Protein AF-A0A9D6LXG0-F1 (afdb_monomer_lite)

Sequence (135 aa):
MISFRSVALFAMLFVAAIATVIINARPVPPVPKPNAVATWTPLNSYLIDVAGWYEITPNESAVFSPFDLSIEGLKSLPATVGSWRGEPYDMGPAIDQWFENPDLALSNFYRDDRGHQAWLSVFGSRGRKSYVLFE

Structure (mmCIF, N/CA/C/O backbone):
data_AF-A0A9D6LXG0-F1
#
_entry.id   AF-A0A9D6LXG0-F1
#
loop_
_atom_site.group_PDB
_atom_site.id
_atom_site.type_symbol
_atom_site.label_atom_id
_atom_site.label_alt_id
_atom_site.label_comp_id
_atom_site.label_asym_id
_atom_site.label_entity_id
_atom_site.label_seq_id
_atom_site.pdbx_PDB_ins_code
_atom_site.Cartn_x
_atom_site.Cartn_y
_atom_site.Cartn_z
_atom_site.occupancy
_atom_site.B_iso_or_equiv
_atom_site.auth_seq_id
_atom_site.auth_comp_id
_atom_site.auth_asym_id
_atom_site.auth_atom_id
_atom_site.pdbx_PDB_model_num
ATOM 1 N N . MET A 1 1 ? 35.179 29.833 -44.761 1.00 60.00 1 MET A N 1
ATOM 2 C CA . MET A 1 1 ? 33.930 30.571 -44.466 1.00 60.00 1 MET A CA 1
ATOM 3 C C . MET A 1 1 ? 32.981 29.614 -43.767 1.00 60.00 1 MET A C 1
ATOM 5 O O . MET A 1 1 ? 32.667 28.580 -44.342 1.00 60.00 1 MET A O 1
ATOM 9 N N . ILE A 1 2 ? 32.602 29.888 -42.518 1.00 60.31 2 ILE A N 1
ATOM 10 C CA . ILE A 1 2 ? 31.649 29.044 -41.784 1.00 60.31 2 ILE A CA 1
ATOM 11 C C . ILE A 1 2 ? 30.270 29.280 -42.404 1.00 60.31 2 ILE A C 1
ATOM 13 O O . ILE A 1 2 ? 29.819 30.419 -42.496 1.00 60.31 2 ILE A O 1
ATOM 17 N N . SER A 1 3 ? 29.630 28.216 -42.888 1.00 73.56 3 SER A N 1
ATOM 18 C CA . SER A 1 3 ? 28.302 28.329 -43.491 1.00 73.56 3 SER A CA 1
ATOM 19 C C . SER A 1 3 ? 27.251 28.589 -42.409 1.00 73.56 3 SER A C 1
ATOM 21 O O . SER A 1 3 ? 27.358 28.072 -41.297 1.00 73.56 3 SER A O 1
ATOM 23 N N . PHE A 1 4 ? 26.200 29.341 -42.738 1.00 80.50 4 PHE A N 1
ATOM 24 C CA . PHE A 1 4 ? 25.081 29.608 -41.825 1.00 80.50 4 PHE A CA 1
ATOM 25 C C . PHE A 1 4 ? 24.470 28.314 -41.246 1.00 80.50 4 PHE A C 1
ATOM 27 O O . PHE A 1 4 ? 24.078 28.265 -40.083 1.00 80.50 4 PHE A O 1
ATOM 34 N N . ARG A 1 5 ? 24.483 27.224 -42.028 1.00 74.38 5 ARG A N 1
ATOM 35 C CA . ARG A 1 5 ? 24.022 25.891 -41.604 1.00 74.38 5 ARG A CA 1
ATOM 36 C C . ARG A 1 5 ? 24.884 25.310 -40.484 1.00 74.38 5 ARG A C 1
ATOM 38 O O . ARG A 1 5 ? 24.350 24.706 -39.563 1.00 74.38 5 ARG A O 1
ATOM 45 N N . SER A 1 6 ? 26.197 25.523 -40.537 1.00 79.88 6 SER A N 1
ATOM 46 C CA . SER A 1 6 ? 27.127 25.079 -39.494 1.00 79.88 6 SER A CA 1
ATOM 47 C C . SER A 1 6 ? 26.879 25.831 -38.184 1.00 79.88 6 SER A C 1
ATOM 49 O O . SER A 1 6 ? 26.831 25.207 -37.131 1.00 79.88 6 SER A O 1
ATOM 51 N N . VAL A 1 7 ? 26.641 27.146 -38.248 1.00 85.38 7 VAL A N 1
ATOM 52 C CA . VAL A 1 7 ? 26.314 27.963 -37.063 1.00 85.38 7 VAL A CA 1
ATOM 53 C C . VAL A 1 7 ? 25.000 27.507 -36.421 1.00 85.38 7 VAL A C 1
ATOM 55 O O . VAL A 1 7 ? 24.947 27.318 -35.208 1.00 85.38 7 VAL A O 1
ATOM 58 N N . ALA A 1 8 ? 23.962 27.265 -37.227 1.00 84.62 8 ALA A N 1
ATOM 59 C CA . ALA A 1 8 ? 22.671 26.787 -36.733 1.00 84.62 8 ALA A CA 1
ATOM 60 C C . ALA A 1 8 ? 22.770 25.403 -36.068 1.00 84.62 8 ALA A C 1
ATOM 62 O O . ALA A 1 8 ? 22.163 25.177 -35.022 1.00 84.62 8 ALA A O 1
ATOM 63 N N . LEU A 1 9 ? 23.573 24.495 -36.635 1.00 88.12 9 LEU A N 1
ATOM 64 C CA . LEU A 1 9 ? 23.785 23.162 -36.069 1.00 88.12 9 LEU A CA 1
ATOM 65 C C . LEU A 1 9 ? 24.483 23.231 -34.702 1.00 88.12 9 LEU A C 1
ATOM 67 O O . LEU A 1 9 ? 24.050 22.581 -33.754 1.00 88.12 9 LEU A O 1
ATOM 71 N N . PHE A 1 10 ? 25.527 24.058 -34.579 1.00 90.25 10 PHE A N 1
ATOM 72 C CA . PHE A 1 10 ? 26.216 24.263 -33.302 1.00 90.25 10 PHE A CA 1
ATOM 73 C C . PHE A 1 10 ? 25.309 24.908 -32.254 1.00 90.25 10 PHE A C 1
ATOM 75 O O . PHE A 1 10 ? 25.338 24.493 -31.099 1.00 90.25 10 PHE A O 1
ATOM 82 N N . ALA A 1 11 ? 24.463 25.864 -32.648 1.00 88.44 11 ALA A N 1
ATOM 83 C CA . ALA A 1 11 ? 23.488 26.464 -31.743 1.00 88.44 11 ALA A CA 1
ATOM 84 C C . ALA A 1 11 ? 22.472 25.429 -31.227 1.00 88.44 11 ALA A C 1
ATOM 86 O O . ALA A 1 11 ? 22.216 25.376 -30.027 1.00 88.44 11 ALA A O 1
ATOM 87 N N . MET A 1 12 ? 21.947 24.556 -32.097 1.00 89.12 12 MET A N 1
ATOM 88 C CA . MET A 1 12 ? 21.050 23.467 -31.682 1.00 89.12 12 MET A CA 1
ATOM 89 C C . MET A 1 12 ? 21.727 22.489 -30.720 1.00 89.12 12 MET A C 1
ATOM 91 O O . MET A 1 12 ? 21.143 22.142 -29.696 1.00 89.12 12 MET A O 1
ATOM 95 N N . LEU A 1 13 ? 22.957 22.066 -31.024 1.00 92.69 13 LEU A N 1
ATOM 96 C CA . LEU A 1 13 ? 23.711 21.154 -30.160 1.00 92.69 13 LEU A CA 1
ATOM 97 C C . LEU A 1 13 ? 24.001 21.783 -28.796 1.00 92.69 13 LEU A C 1
ATOM 99 O O . LEU A 1 13 ? 23.903 21.111 -27.773 1.00 92.69 13 LEU A O 1
ATOM 103 N N . PHE A 1 14 ? 24.301 23.080 -28.770 1.00 91.69 14 PHE A N 1
ATOM 104 C CA . PHE A 1 14 ? 24.535 23.810 -27.533 1.00 91.69 14 PHE A CA 1
ATOM 105 C C . PHE A 1 14 ? 23.263 23.918 -26.679 1.00 91.69 14 PHE A C 1
ATOM 107 O O . PHE A 1 14 ? 23.308 23.663 -25.477 1.00 91.69 14 PHE A O 1
ATOM 114 N N . VAL A 1 15 ? 22.110 24.205 -27.294 1.00 91.25 15 VAL A N 1
ATOM 115 C CA . VAL A 1 15 ? 20.811 24.221 -26.597 1.00 91.25 15 VAL A CA 1
ATOM 116 C C . VAL A 1 15 ? 20.452 22.832 -26.061 1.00 91.25 15 VAL A C 1
ATOM 118 O O . VAL A 1 15 ? 20.034 22.719 -24.911 1.00 91.25 15 VAL A O 1
ATOM 121 N N . ALA A 1 16 ? 20.666 21.770 -26.842 1.00 87.06 16 ALA A N 1
ATOM 122 C CA . ALA A 1 16 ? 20.420 20.396 -26.405 1.00 87.06 16 ALA A CA 1
ATOM 123 C C . ALA A 1 16 ? 21.329 19.984 -25.230 1.00 87.06 16 ALA A C 1
ATOM 125 O O . ALA A 1 16 ? 20.867 19.351 -24.277 1.00 87.06 16 ALA A O 1
ATOM 126 N N . ALA A 1 17 ? 22.603 20.387 -25.256 1.00 87.31 17 ALA A N 1
ATOM 127 C CA . ALA A 1 17 ? 23.540 20.142 -24.164 1.00 87.31 17 ALA A CA 1
ATOM 128 C C . ALA A 1 17 ? 23.113 20.867 -22.878 1.00 87.31 17 ALA A C 1
ATOM 130 O O . ALA A 1 17 ? 23.072 20.252 -21.813 1.00 87.31 17 ALA A O 1
ATOM 131 N N . ILE A 1 18 ? 22.720 22.142 -22.975 1.00 87.19 18 ILE A N 1
ATOM 132 C CA . ILE A 1 18 ? 22.217 22.913 -21.830 1.00 87.19 18 ILE A CA 1
ATOM 133 C C . ILE A 1 18 ? 20.935 22.291 -21.271 1.00 87.19 18 ILE A C 1
ATOM 135 O O . ILE A 1 18 ? 20.832 22.104 -20.060 1.00 87.19 18 ILE A O 1
ATOM 139 N N . ALA A 1 19 ? 19.982 21.926 -22.131 1.00 82.38 19 ALA A N 1
ATOM 140 C CA . ALA A 1 19 ? 18.744 21.280 -21.706 1.00 82.38 19 ALA A CA 1
ATOM 141 C C . ALA A 1 19 ? 19.024 19.971 -20.949 1.00 82.38 19 ALA A C 1
ATOM 143 O O . ALA A 1 19 ? 18.450 19.740 -19.889 1.00 82.38 19 ALA A O 1
ATOM 144 N N . THR A 1 20 ? 19.969 19.162 -21.435 1.00 79.75 20 THR A N 1
ATOM 145 C CA . THR A 1 20 ? 20.380 17.909 -20.779 1.00 79.75 20 THR A CA 1
ATOM 146 C C . THR A 1 20 ? 20.978 18.159 -19.393 1.00 79.75 20 THR A C 1
ATOM 148 O O . THR A 1 20 ? 20.642 17.461 -18.439 1.00 79.75 20 THR A O 1
ATOM 151 N N . VAL A 1 21 ? 21.833 19.177 -19.254 1.00 81.94 21 VAL A N 1
ATOM 152 C CA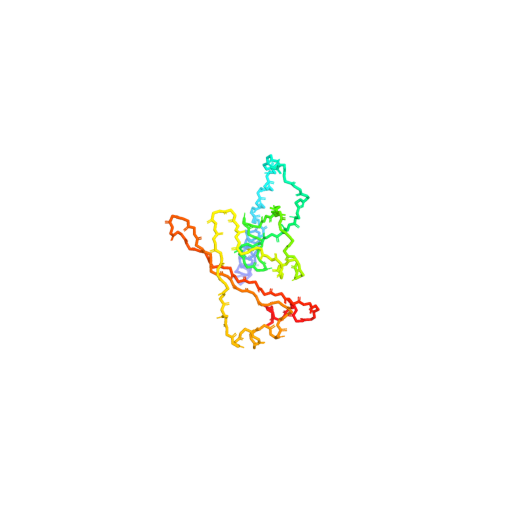 . VAL A 1 21 ? 22.428 19.543 -17.959 1.00 81.94 21 VAL A CA 1
ATOM 153 C C . VAL A 1 21 ? 21.361 20.036 -16.984 1.00 81.94 21 VAL A C 1
ATOM 155 O O . VAL A 1 21 ? 21.358 19.604 -15.839 1.00 81.94 21 VAL A O 1
ATOM 158 N N . ILE A 1 22 ? 20.429 20.885 -17.425 1.00 80.25 22 ILE A N 1
ATOM 159 C CA . ILE A 1 22 ? 19.347 21.401 -16.571 1.00 80.25 22 ILE A CA 1
ATOM 160 C C . ILE A 1 22 ? 18.422 20.267 -16.109 1.00 80.25 22 ILE A C 1
ATOM 162 O O . ILE A 1 22 ? 18.043 20.227 -14.942 1.00 80.25 22 ILE A O 1
ATOM 166 N N . ILE A 1 23 ? 18.092 19.326 -16.998 1.00 71.44 23 ILE A N 1
ATOM 167 C CA . ILE A 1 23 ? 17.242 18.173 -16.671 1.00 71.44 23 ILE A CA 1
ATOM 168 C C . ILE A 1 23 ? 17.936 17.227 -15.680 1.00 71.44 23 ILE A C 1
ATOM 170 O O . ILE A 1 23 ? 17.270 16.698 -14.794 1.00 71.44 23 ILE A O 1
ATOM 174 N N . ASN A 1 24 ? 19.253 17.033 -15.798 1.00 71.38 24 ASN A N 1
ATOM 175 C CA . ASN A 1 24 ? 20.010 16.128 -14.927 1.00 71.38 24 ASN A CA 1
ATOM 176 C C . ASN A 1 24 ? 20.521 16.787 -13.637 1.00 71.38 24 ASN A C 1
ATOM 178 O O . ASN A 1 24 ? 20.867 16.082 -12.695 1.00 71.38 24 ASN A O 1
ATOM 182 N N . ALA A 1 25 ? 20.540 18.117 -13.550 1.00 71.56 25 ALA A N 1
ATOM 183 C CA . ALA A 1 25 ? 20.901 18.863 -12.343 1.00 71.56 25 ALA A CA 1
ATOM 184 C C . ALA A 1 25 ? 19.741 18.966 -11.333 1.00 71.56 25 ALA A C 1
ATOM 186 O O . ALA A 1 25 ? 19.683 19.919 -10.550 1.00 71.56 25 ALA A O 1
ATOM 187 N N . ARG A 1 26 ? 18.800 18.010 -11.346 1.00 60.78 26 ARG A N 1
ATOM 188 C CA . ARG A 1 26 ? 17.705 17.963 -10.371 1.00 60.78 26 ARG A CA 1
ATOM 189 C C . ARG A 1 26 ? 18.295 17.917 -8.953 1.00 60.78 26 ARG A C 1
ATOM 191 O O . ARG A 1 26 ? 19.166 17.084 -8.691 1.00 60.78 26 ARG A O 1
ATOM 198 N N . PRO A 1 27 ? 17.852 18.793 -8.036 1.00 63.56 27 PRO A N 1
ATOM 199 C CA . PRO A 1 27 ? 18.288 18.749 -6.648 1.00 63.56 27 PRO A CA 1
ATOM 200 C C . PRO A 1 27 ? 17.934 17.391 -6.043 1.00 63.56 27 PRO A C 1
ATOM 202 O O . PRO A 1 27 ? 16.775 16.984 -6.086 1.00 63.56 27 PRO A O 1
ATOM 205 N N . VAL A 1 28 ? 18.919 16.705 -5.463 1.00 60.84 28 VAL A N 1
ATOM 206 C CA . VAL A 1 28 ? 18.650 15.524 -4.638 1.00 60.84 28 VAL A CA 1
ATOM 207 C C . VAL A 1 28 ? 17.896 16.010 -3.397 1.00 60.84 28 VAL A C 1
ATOM 209 O O . VAL A 1 28 ? 18.409 16.902 -2.707 1.00 60.84 28 VAL A O 1
ATOM 212 N N . PRO A 1 29 ? 16.693 15.483 -3.104 1.00 59.97 29 PRO A N 1
ATOM 213 C CA . PRO A 1 29 ? 15.990 15.816 -1.877 1.00 59.97 29 PRO A CA 1
ATOM 214 C C . PRO A 1 29 ? 16.904 15.537 -0.677 1.00 59.97 29 PRO A C 1
ATOM 216 O O . PRO A 1 29 ? 17.600 14.517 -0.657 1.00 59.97 29 PRO A O 1
ATOM 219 N N . PRO A 1 30 ? 16.959 16.424 0.327 1.00 66.62 30 PRO A N 1
ATOM 220 C CA . PRO A 1 30 ? 17.715 16.134 1.533 1.00 66.62 30 PRO A CA 1
ATOM 221 C C . PRO A 1 30 ? 17.163 14.859 2.176 1.00 66.62 30 PRO A C 1
ATOM 223 O O . PRO A 1 30 ? 15.955 14.739 2.373 1.00 66.62 30 PRO A O 1
ATOM 226 N N . VAL A 1 31 ? 18.052 13.921 2.519 1.00 60.81 31 VAL A N 1
ATOM 227 C CA . VAL A 1 31 ? 17.674 12.683 3.213 1.00 60.81 31 VAL A CA 1
ATOM 228 C C . VAL A 1 31 ? 16.896 13.056 4.483 1.00 60.81 31 VAL A C 1
ATOM 230 O O . VAL A 1 31 ? 17.429 13.818 5.304 1.00 60.81 31 VAL A O 1
ATOM 233 N N . PRO A 1 32 ? 15.661 12.552 4.671 1.00 58.47 32 PRO A N 1
ATOM 234 C CA . PRO A 1 32 ? 14.900 12.786 5.887 1.00 58.47 32 PRO A CA 1
ATOM 235 C C . PRO A 1 32 ? 15.731 12.364 7.099 1.00 58.47 32 PRO A C 1
ATOM 237 O O . PRO A 1 32 ? 16.168 11.217 7.207 1.00 58.47 32 PRO A O 1
ATOM 240 N N . LYS A 1 33 ? 15.986 13.296 8.021 1.00 57.06 33 LYS A N 1
ATOM 241 C CA . LYS A 1 33 ? 16.616 12.949 9.297 1.00 57.06 33 LYS A CA 1
ATOM 242 C C . LYS A 1 33 ? 15.607 12.132 10.109 1.00 57.06 33 LYS A C 1
ATOM 244 O O . LYS A 1 33 ? 14.483 12.607 10.275 1.00 57.06 33 LYS A O 1
ATOM 249 N N . PRO A 1 34 ? 15.973 10.947 10.631 1.00 55.56 34 PRO A N 1
ATOM 250 C CA . PRO A 1 34 ? 15.076 10.182 11.484 1.00 55.56 34 PRO A CA 1
ATOM 251 C C . PRO A 1 34 ? 14.682 11.033 12.694 1.00 55.56 34 PRO A C 1
ATOM 253 O O . PRO A 1 34 ? 15.543 11.455 13.468 1.00 55.56 34 PRO A O 1
ATOM 256 N N . ASN A 1 35 ? 13.388 11.307 12.853 1.00 59.34 35 ASN A N 1
ATOM 257 C CA . ASN A 1 35 ? 12.876 11.832 14.114 1.00 59.34 35 ASN A CA 1
ATOM 258 C C . ASN A 1 35 ? 12.981 10.741 15.189 1.00 59.34 35 ASN A C 1
ATOM 260 O O . ASN A 1 35 ? 12.992 9.551 14.870 1.00 59.34 35 ASN A O 1
ATOM 264 N N . ALA A 1 36 ? 13.084 11.162 16.454 1.00 54.22 36 ALA A N 1
ATOM 265 C CA . ALA A 1 36 ? 13.238 10.274 17.601 1.00 54.22 36 ALA A CA 1
ATOM 266 C C . ALA A 1 36 ? 12.266 9.085 17.524 1.00 54.22 36 ALA A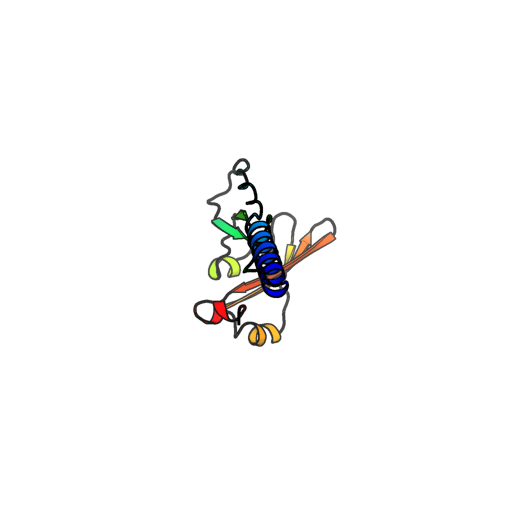 C 1
ATOM 268 O O . ALA A 1 36 ? 11.055 9.258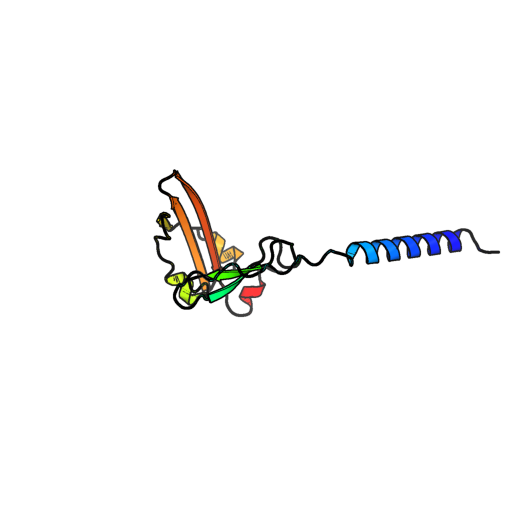 17.381 1.00 54.22 36 ALA A O 1
ATOM 269 N N . VAL A 1 37 ? 12.837 7.882 17.588 1.00 55.31 37 VAL A N 1
ATOM 270 C CA . VAL A 1 37 ? 12.136 6.606 17.462 1.00 55.31 37 VAL A CA 1
ATOM 271 C C . VAL A 1 37 ? 11.113 6.506 18.588 1.00 55.31 37 VAL A C 1
ATOM 273 O O . VAL A 1 37 ? 11.474 6.412 19.761 1.00 55.31 37 VAL A O 1
ATOM 276 N N . ALA A 1 38 ? 9.828 6.537 18.238 1.00 55.28 38 ALA A N 1
ATOM 277 C CA . ALA A 1 38 ? 8.785 6.115 19.156 1.00 55.28 38 ALA A CA 1
ATOM 278 C C . ALA A 1 38 ? 9.055 4.648 19.529 1.00 55.28 38 ALA A C 1
ATOM 280 O O . ALA A 1 38 ? 9.271 3.815 18.651 1.00 55.28 38 ALA A O 1
ATOM 281 N N . THR A 1 39 ? 9.083 4.358 20.829 1.00 54.38 39 THR A N 1
ATOM 282 C CA . THR A 1 39 ? 9.416 3.065 21.453 1.00 54.38 39 THR A CA 1
ATOM 283 C C . THR A 1 39 ? 8.347 1.994 21.207 1.00 54.38 39 THR A C 1
ATOM 285 O O . THR A 1 39 ? 7.802 1.423 22.149 1.00 54.38 39 THR A O 1
ATOM 288 N N . TRP A 1 40 ? 8.003 1.739 19.951 1.00 52.38 40 TRP A N 1
ATOM 289 C CA . TRP A 1 40 ? 7.157 0.617 19.567 1.00 52.38 40 TRP A CA 1
ATOM 290 C C . TRP A 1 40 ? 8.042 -0.585 19.205 1.00 52.38 40 TRP A C 1
ATOM 292 O O . TRP A 1 40 ? 9.174 -0.428 18.746 1.00 52.38 40 TRP A O 1
ATOM 302 N N . THR A 1 41 ? 7.520 -1.783 19.477 1.00 56.09 41 THR A N 1
ATOM 303 C CA . THR A 1 41 ? 7.983 -3.113 19.029 1.00 56.09 41 THR A CA 1
ATOM 304 C C . THR A 1 41 ? 8.443 -3.103 17.560 1.00 56.09 41 THR A C 1
ATOM 306 O O . THR A 1 41 ? 8.043 -2.192 16.839 1.00 56.09 41 THR A O 1
ATOM 309 N N . PRO A 1 42 ? 9.289 -4.057 17.101 1.00 58.06 42 PRO A N 1
ATOM 310 C CA . PRO A 1 42 ? 10.158 -3.855 15.939 1.00 58.06 42 PRO A CA 1
ATOM 311 C C . PRO A 1 42 ? 9.406 -3.250 14.755 1.00 58.06 42 PRO A C 1
ATOM 313 O O . PRO A 1 42 ? 8.474 -3.840 14.216 1.00 58.06 42 PRO A O 1
ATOM 316 N N . LEU A 1 43 ? 9.809 -2.031 14.408 1.00 72.44 43 LEU A N 1
ATOM 317 C CA . LEU A 1 43 ? 9.234 -1.271 13.316 1.00 72.44 43 LEU A CA 1
ATOM 318 C C . LEU A 1 43 ? 9.728 -1.866 11.996 1.00 72.44 43 LEU A C 1
ATOM 320 O O . LEU A 1 43 ? 10.934 -1.938 11.759 1.00 72.44 43 LEU A O 1
ATOM 324 N N . ASN A 1 44 ? 8.803 -2.269 11.131 1.00 84.50 44 ASN A N 1
ATOM 325 C CA . ASN A 1 44 ? 9.126 -2.681 9.772 1.00 84.50 44 ASN A CA 1
ATOM 326 C C . ASN A 1 44 ? 9.442 -1.431 8.941 1.00 84.50 44 ASN A C 1
ATOM 328 O O . ASN A 1 44 ? 8.706 -0.445 9.012 1.00 84.50 44 ASN A O 1
ATOM 332 N N . SER A 1 45 ? 10.521 -1.451 8.161 1.00 86.19 45 SER A N 1
ATOM 333 C CA . SER A 1 45 ? 10.900 -0.328 7.297 1.00 86.19 45 SER A CA 1
ATOM 334 C C . SER A 1 45 ? 10.465 -0.560 5.856 1.00 86.19 45 SER A C 1
ATOM 336 O O . SER A 1 45 ? 10.746 -1.619 5.295 1.00 86.19 45 SER A O 1
ATOM 338 N N . TYR A 1 46 ? 9.872 0.457 5.241 1.00 83.50 46 TYR A N 1
ATOM 339 C CA . TYR A 1 46 ? 9.426 0.441 3.851 1.00 83.50 46 TYR A CA 1
ATOM 340 C C . TYR A 1 46 ? 9.931 1.678 3.129 1.00 83.50 46 TYR A C 1
ATOM 342 O O . TYR A 1 46 ? 9.986 2.757 3.715 1.00 83.50 46 TYR A O 1
ATOM 350 N N . LEU A 1 47 ? 10.262 1.526 1.851 1.00 81.56 47 LEU A N 1
ATOM 351 C CA . LEU A 1 47 ? 10.433 2.659 0.957 1.00 81.56 47 LEU A CA 1
ATOM 352 C C . LEU A 1 47 ? 9.061 2.983 0.369 1.00 81.56 47 LEU A C 1
ATOM 354 O O . LEU A 1 47 ? 8.443 2.114 -0.246 1.00 81.56 47 LEU A O 1
ATOM 358 N N . ILE A 1 48 ? 8.577 4.199 0.603 1.00 76.19 48 ILE A N 1
ATOM 359 C CA . ILE A 1 48 ? 7.366 4.701 -0.040 1.00 76.19 48 ILE A CA 1
ATOM 360 C C . ILE A 1 48 ? 7.752 5.763 -1.057 1.00 76.19 48 ILE A C 1
ATOM 362 O O . ILE A 1 48 ? 8.580 6.627 -0.773 1.00 76.19 48 ILE A O 1
ATOM 366 N N . ASP A 1 49 ? 7.113 5.712 -2.216 1.00 72.19 49 ASP A N 1
ATOM 367 C CA . ASP A 1 49 ? 7.086 6.808 -3.170 1.00 72.19 49 ASP A CA 1
ATOM 368 C C . ASP A 1 49 ? 5.625 7.196 -3.391 1.00 72.19 49 ASP A C 1
ATOM 370 O O . ASP A 1 49 ? 4.747 6.349 -3.570 1.00 72.19 49 ASP A O 1
ATOM 374 N N . VAL A 1 50 ? 5.358 8.492 -3.284 1.00 65.69 50 VAL A N 1
ATOM 375 C CA . VAL A 1 50 ? 4.008 9.055 -3.346 1.00 65.69 50 VAL A CA 1
ATOM 376 C C . VAL A 1 50 ? 3.691 9.528 -4.770 1.00 65.69 50 VAL A C 1
ATOM 378 O O . VAL A 1 50 ? 2.547 9.885 -5.049 1.00 65.69 50 VAL A O 1
ATOM 381 N N . ALA A 1 51 ? 4.662 9.531 -5.692 1.00 63.78 51 ALA A N 1
ATOM 382 C CA . ALA A 1 51 ? 4.461 10.085 -7.024 1.00 63.78 51 ALA A CA 1
ATOM 383 C C . ALA A 1 51 ? 5.255 9.362 -8.127 1.00 63.78 51 ALA A C 1
ATOM 385 O O . ALA A 1 51 ? 6.349 9.762 -8.476 1.00 63.78 51 ALA A O 1
ATOM 386 N N . GLY A 1 52 ? 4.597 8.405 -8.789 1.00 59.03 52 GLY A N 1
ATOM 387 C CA . GLY A 1 52 ? 5.029 7.854 -10.077 1.00 59.03 52 GLY A CA 1
ATOM 388 C C . GLY A 1 52 ? 6.282 6.972 -10.011 1.00 59.03 52 GLY A C 1
ATOM 389 O O . GLY A 1 52 ? 7.391 7.458 -9.898 1.00 59.03 52 GLY A O 1
ATOM 390 N N . TRP A 1 53 ? 6.114 5.672 -10.266 1.00 60.94 53 TRP A N 1
ATOM 391 C CA . TRP A 1 53 ? 7.137 4.615 -10.144 1.00 60.94 53 TRP A CA 1
ATOM 392 C C . TRP A 1 53 ? 8.491 4.819 -10.860 1.00 60.94 53 TRP A C 1
ATOM 394 O O . TRP A 1 53 ? 9.429 4.069 -10.594 1.00 60.94 53 TRP A O 1
ATOM 404 N N . TYR A 1 54 ? 8.605 5.780 -11.782 1.00 64.44 54 TYR A N 1
ATOM 405 C CA . TYR A 1 54 ? 9.837 6.080 -12.527 1.00 64.44 54 TYR A CA 1
ATOM 406 C C . TYR A 1 54 ? 10.446 7.444 -12.191 1.00 64.44 54 TYR A C 1
ATOM 408 O O . TYR A 1 54 ? 11.458 7.824 -12.784 1.00 64.44 54 TYR A O 1
ATOM 416 N N . GLU A 1 55 ? 9.841 8.201 -11.278 1.00 71.06 55 GLU A N 1
ATOM 417 C CA . GLU A 1 55 ? 10.316 9.518 -10.891 1.00 71.06 55 GLU A CA 1
ATOM 418 C C . GLU A 1 55 ? 10.731 9.505 -9.423 1.00 71.06 55 GLU A C 1
ATOM 420 O O . GLU A 1 55 ? 9.913 9.317 -8.538 1.00 71.06 55 GLU A O 1
ATOM 425 N N . ILE A 1 56 ? 12.011 9.763 -9.149 1.00 71.62 56 ILE A N 1
ATOM 426 C CA . ILE A 1 56 ? 12.432 10.042 -7.774 1.00 71.62 56 ILE A CA 1
ATOM 427 C C . ILE A 1 56 ? 11.835 11.393 -7.398 1.00 71.62 56 ILE A C 1
ATOM 429 O O . ILE A 1 56 ? 12.266 12.439 -7.904 1.00 71.62 56 ILE A O 1
ATOM 433 N N . THR A 1 57 ? 10.839 11.377 -6.518 1.00 75.69 57 THR A N 1
ATOM 434 C CA . THR A 1 57 ? 10.177 12.599 -6.065 1.00 75.69 57 THR A CA 1
ATOM 435 C C . THR A 1 57 ? 10.707 13.054 -4.712 1.00 75.69 57 THR A C 1
ATOM 437 O O . THR A 1 57 ? 11.194 12.246 -3.924 1.00 75.69 57 THR A O 1
ATOM 440 N N . PRO A 1 58 ? 10.579 14.350 -4.368 1.00 78.62 58 PRO A N 1
ATOM 441 C CA . PRO A 1 58 ? 10.892 14.826 -3.020 1.00 78.62 58 PRO A CA 1
ATOM 442 C C . PRO A 1 58 ? 10.077 14.160 -1.900 1.00 78.62 58 PRO A C 1
ATOM 444 O O . PRO A 1 58 ? 10.387 14.372 -0.730 1.00 78.62 58 PRO A O 1
ATOM 447 N N . ASN A 1 59 ? 9.036 13.397 -2.251 1.00 74.62 59 ASN A N 1
ATOM 448 C CA . ASN A 1 59 ? 8.186 12.671 -1.316 1.00 74.62 59 ASN A CA 1
ATOM 449 C C . ASN A 1 59 ? 8.634 11.215 -1.108 1.00 74.62 59 ASN A C 1
ATOM 451 O O . ASN A 1 59 ? 8.074 10.548 -0.237 1.00 74.62 59 ASN A O 1
ATOM 455 N N . GLU A 1 60 ? 9.613 10.721 -1.876 1.00 80.50 60 GLU A N 1
ATOM 456 C CA . GLU A 1 60 ? 10.202 9.402 -1.657 1.00 80.50 60 GLU A CA 1
ATOM 457 C C . GLU A 1 60 ? 10.908 9.379 -0.296 1.00 80.50 60 GLU A C 1
ATOM 459 O O . GLU A 1 60 ? 11.767 10.212 0.006 1.00 80.50 60 GLU A O 1
ATOM 464 N N . SER A 1 61 ? 10.513 8.445 0.566 1.00 81.00 61 SER A N 1
ATOM 465 C CA . SER A 1 61 ? 11.028 8.381 1.929 1.00 81.00 61 SER A CA 1
ATOM 466 C C . SER A 1 61 ? 10.984 6.964 2.481 1.00 81.00 61 SER A C 1
ATOM 468 O O . SER A 1 61 ? 10.054 6.196 2.228 1.00 81.00 61 SER A O 1
ATOM 470 N N . ALA A 1 62 ? 11.986 6.623 3.290 1.00 84.31 62 ALA A N 1
ATOM 471 C CA . ALA A 1 62 ? 11.926 5.437 4.125 1.00 84.31 62 ALA A CA 1
ATOM 472 C C . ALA A 1 62 ? 11.034 5.729 5.339 1.00 84.31 62 ALA A C 1
ATOM 474 O O . ALA A 1 62 ? 11.315 6.630 6.134 1.00 84.31 62 ALA A O 1
ATOM 475 N N . VAL A 1 63 ? 9.968 4.951 5.496 1.00 81.88 63 VAL A N 1
ATOM 476 C CA . VAL A 1 63 ? 9.044 5.041 6.627 1.00 81.88 63 VAL A CA 1
ATOM 477 C C . VAL A 1 63 ? 9.094 3.781 7.469 1.00 81.88 63 VAL A C 1
ATOM 479 O O . VAL A 1 63 ? 9.338 2.676 6.987 1.00 81.88 63 VAL A O 1
ATOM 482 N N . PHE A 1 64 ? 8.834 3.965 8.755 1.00 84.69 64 PHE A N 1
ATOM 483 C CA . PHE A 1 64 ? 8.712 2.889 9.720 1.00 84.69 64 PHE A CA 1
ATOM 484 C C . PHE A 1 64 ? 7.238 2.664 10.021 1.00 84.69 64 PHE A C 1
ATOM 486 O O . PHE A 1 64 ? 6.513 3.612 10.323 1.00 84.69 64 PHE A O 1
ATOM 493 N N . SER A 1 65 ? 6.801 1.413 9.961 1.00 83.12 65 SER A N 1
ATOM 494 C CA . SER A 1 65 ? 5.440 1.018 10.300 1.00 83.12 65 SER A CA 1
ATOM 495 C C . SER A 1 65 ? 5.461 -0.030 11.411 1.00 83.12 65 SER A C 1
ATOM 497 O O . SER A 1 65 ? 6.263 -0.967 11.357 1.00 83.12 65 SER A O 1
ATOM 499 N N . PRO A 1 66 ? 4.561 0.072 12.405 1.00 83.75 66 PRO A N 1
ATOM 500 C CA . PRO A 1 66 ? 4.354 -0.999 13.376 1.00 83.75 66 PRO A CA 1
ATOM 501 C C . PRO A 1 66 ? 3.652 -2.218 12.753 1.00 83.75 66 PRO A C 1
ATOM 503 O O . PRO A 1 66 ? 3.551 -3.259 13.397 1.00 83.75 66 PRO A O 1
ATOM 506 N N . PHE A 1 67 ? 3.157 -2.099 11.517 1.00 85.00 67 PHE A N 1
ATOM 507 C CA . PHE A 1 67 ? 2.478 -3.165 10.788 1.00 85.00 67 PHE A CA 1
ATOM 508 C C . PHE A 1 67 ? 3.405 -3.809 9.756 1.00 85.00 67 PHE A C 1
ATOM 510 O O . PHE A 1 67 ? 4.232 -3.135 9.130 1.00 85.00 67 PHE A O 1
ATOM 517 N N . ASP A 1 68 ? 3.247 -5.117 9.567 1.00 88.12 68 ASP A N 1
ATOM 518 C CA . ASP A 1 68 ? 3.806 -5.813 8.413 1.00 88.12 68 ASP A CA 1
ATOM 519 C C . ASP A 1 68 ? 2.928 -5.517 7.184 1.00 88.12 68 ASP A C 1
ATOM 521 O O . ASP A 1 68 ? 1.759 -5.899 7.139 1.00 88.12 68 ASP A O 1
ATOM 525 N N . LEU A 1 69 ? 3.487 -4.796 6.212 1.00 87.00 69 LEU A N 1
ATOM 526 C CA . LEU A 1 69 ? 2.850 -4.412 4.954 1.00 87.00 69 LEU A CA 1
ATOM 527 C C . LEU A 1 69 ? 3.163 -5.417 3.831 1.00 87.00 69 LEU A C 1
ATOM 529 O O . LEU A 1 69 ? 2.888 -5.147 2.663 1.00 87.00 69 LEU A O 1
ATOM 533 N N . SER A 1 70 ? 3.739 -6.578 4.160 1.00 88.50 70 SER A N 1
ATOM 534 C CA . SER A 1 70 ? 3.824 -7.713 3.245 1.00 88.50 70 SER A CA 1
ATOM 535 C C . SER A 1 70 ? 2.433 -8.254 2.896 1.00 88.50 70 SER A C 1
ATOM 537 O O . SER A 1 70 ? 1.453 -8.037 3.611 1.00 88.50 70 SER A O 1
ATOM 539 N N . ILE A 1 71 ? 2.346 -9.026 1.807 1.00 89.50 71 ILE A N 1
ATOM 540 C CA . ILE A 1 71 ? 1.092 -9.669 1.383 1.00 89.50 71 ILE A CA 1
ATOM 541 C C . ILE A 1 71 ? 0.461 -10.496 2.512 1.00 89.50 71 ILE A C 1
ATOM 543 O O . ILE A 1 71 ? -0.756 -10.485 2.663 1.00 89.50 71 ILE A O 1
ATOM 547 N N . GLU A 1 72 ? 1.263 -11.225 3.293 1.00 90.00 72 GLU A N 1
ATOM 548 C CA . GLU A 1 72 ? 0.725 -12.043 4.386 1.00 90.00 72 GLU A CA 1
ATOM 549 C C . GLU A 1 72 ? 0.370 -11.190 5.608 1.00 90.00 72 GLU A C 1
ATOM 551 O O . GLU A 1 72 ? -0.698 -11.385 6.183 1.00 90.00 72 GLU A O 1
ATOM 556 N N . GLY A 1 73 ? 1.198 -10.199 5.955 1.00 89.06 73 GLY A N 1
ATOM 557 C CA . GLY A 1 73 ? 0.935 -9.296 7.079 1.00 89.06 73 GLY A CA 1
ATOM 558 C C . GLY A 1 73 ? -0.352 -8.484 6.912 1.00 89.06 73 GLY A C 1
ATOM 559 O O . GLY A 1 73 ? -1.145 -8.360 7.851 1.00 89.06 73 GLY A O 1
ATOM 560 N N . LEU A 1 74 ? -0.624 -8.011 5.694 1.00 89.31 74 LEU A N 1
ATOM 561 C CA . LEU A 1 74 ? -1.801 -7.196 5.384 1.00 89.31 74 LEU A CA 1
ATOM 562 C C . LEU A 1 74 ? -3.128 -7.951 5.459 1.00 89.31 74 LEU A C 1
ATOM 564 O O . LEU A 1 74 ? -4.157 -7.331 5.718 1.00 89.31 74 LEU A O 1
ATOM 568 N N . LYS A 1 75 ? -3.132 -9.280 5.302 1.00 86.06 75 LYS A N 1
ATOM 569 C CA . LYS A 1 75 ? -4.345 -10.092 5.527 1.00 86.06 75 LYS A CA 1
ATOM 570 C C . LYS A 1 75 ? -4.830 -10.008 6.976 1.00 86.06 75 LYS A C 1
ATOM 572 O O . LYS A 1 75 ? -6.001 -10.245 7.249 1.00 86.06 75 LYS A O 1
ATOM 577 N N . SER A 1 76 ? -3.927 -9.664 7.889 1.00 86.06 76 SER A N 1
ATOM 578 C CA . SER A 1 76 ? -4.181 -9.453 9.314 1.00 86.06 76 SER A CA 1
ATOM 579 C C . SER A 1 76 ? -4.203 -7.974 9.717 1.00 86.06 76 SER A C 1
ATOM 581 O O . SER A 1 76 ? -4.074 -7.664 10.903 1.00 86.06 76 SER A O 1
ATOM 583 N N . LEU A 1 77 ? -4.368 -7.047 8.763 1.00 82.50 77 LEU A N 1
ATOM 584 C CA . LEU A 1 77 ? -4.472 -5.624 9.077 1.00 82.50 77 LEU A CA 1
ATOM 585 C C . LEU A 1 77 ? -5.667 -5.387 10.020 1.00 82.50 77 LEU A C 1
ATOM 587 O O . LEU A 1 77 ? -6.783 -5.825 9.723 1.00 82.50 77 LEU A O 1
ATOM 591 N N . PRO A 1 78 ? -5.473 -4.705 11.161 1.00 84.69 78 PRO A N 1
ATOM 592 C CA . PRO A 1 78 ? -6.550 -4.517 12.112 1.00 84.69 78 PRO A CA 1
ATOM 593 C C . PRO A 1 78 ? -7.639 -3.612 11.532 1.00 84.69 78 PRO A C 1
ATOM 595 O O . PRO A 1 78 ? -7.371 -2.599 10.880 1.00 84.69 78 PRO A O 1
ATOM 598 N N . ALA A 1 79 ? -8.888 -3.943 11.857 1.00 87.44 79 ALA A N 1
ATOM 599 C CA . ALA A 1 79 ? -10.036 -3.098 11.541 1.00 87.44 79 ALA A CA 1
ATOM 600 C C . ALA A 1 79 ? -9.962 -1.733 12.247 1.00 87.44 79 ALA A C 1
ATOM 602 O O . ALA A 1 79 ? -10.579 -0.777 11.799 1.00 87.44 79 ALA A O 1
ATOM 603 N N . THR A 1 80 ? -9.184 -1.608 13.323 1.00 90.06 80 THR A N 1
ATOM 604 C CA . THR A 1 80 ? -9.029 -0.357 14.071 1.00 90.06 80 THR A CA 1
ATOM 605 C C . THR A 1 80 ? -7.565 0.061 14.106 1.00 90.06 80 THR A C 1
ATOM 607 O O . THR A 1 80 ? -6.704 -0.727 14.495 1.00 90.06 80 THR A O 1
ATOM 610 N N . VAL A 1 81 ? -7.285 1.316 13.751 1.00 86.19 81 VAL A N 1
ATOM 611 C CA . VAL A 1 81 ? -5.943 1.915 13.794 1.00 86.19 81 VAL A CA 1
ATOM 612 C C . VAL A 1 81 ? -6.024 3.243 14.543 1.00 86.19 81 VAL A C 1
ATOM 614 O O . VAL A 1 81 ? -6.489 4.251 14.015 1.00 86.19 81 VAL A O 1
ATOM 617 N N . GLY A 1 82 ? -5.595 3.259 15.806 1.00 88.38 82 GLY A N 1
ATOM 618 C CA . GLY A 1 82 ? -5.779 4.433 16.665 1.00 88.38 82 GLY A CA 1
ATOM 619 C C . GLY A 1 82 ? -7.265 4.772 16.838 1.00 88.38 82 GLY A C 1
ATOM 620 O O . GLY A 1 82 ? -8.039 3.927 17.280 1.00 88.38 82 GLY A O 1
ATOM 621 N N . SER A 1 83 ? -7.667 5.998 16.487 1.00 91.81 83 SER A N 1
ATOM 622 C CA . SER A 1 83 ? -9.073 6.441 16.495 1.00 91.81 83 SER A CA 1
ATOM 623 C C . SER A 1 83 ? -9.869 6.025 15.252 1.00 91.81 83 SER A C 1
ATOM 625 O O . SER A 1 83 ? -11.090 6.184 15.230 1.00 91.81 83 SER A O 1
ATOM 627 N N . TRP A 1 84 ? -9.203 5.494 14.225 1.00 94.69 84 TRP A N 1
ATOM 628 C CA . TRP A 1 84 ? -9.827 5.142 12.957 1.00 94.69 84 TRP A CA 1
ATOM 629 C C . TRP A 1 84 ? -10.455 3.757 13.015 1.00 94.69 84 TRP A C 1
ATOM 631 O O . TRP A 1 84 ? -9.813 2.798 13.447 1.00 94.69 84 TRP A O 1
ATOM 641 N N . ARG A 1 85 ? -11.688 3.642 12.521 1.00 95.25 85 ARG A N 1
ATOM 642 C CA . ARG A 1 85 ? -12.404 2.373 12.353 1.00 95.25 85 ARG A CA 1
ATOM 643 C C . ARG A 1 85 ? -12.630 2.112 10.878 1.00 95.25 85 ARG A C 1
ATOM 645 O O . ARG A 1 85 ? -13.211 2.948 10.191 1.00 95.25 85 ARG A O 1
ATOM 652 N N . GLY A 1 86 ? -12.128 0.977 10.427 1.00 92.94 86 GLY A N 1
ATOM 653 C CA . GLY A 1 86 ? -12.190 0.481 9.069 1.00 92.94 86 GLY A CA 1
ATOM 654 C C . GLY A 1 86 ? -13.357 -0.472 8.887 1.00 92.94 86 GLY A C 1
ATOM 655 O O . GLY A 1 86 ? -13.549 -1.395 9.679 1.00 92.94 86 GLY A O 1
ATOM 656 N N . GLU A 1 87 ? -14.099 -0.261 7.813 1.00 92.88 87 GLU A N 1
ATOM 657 C CA . GLU A 1 87 ? -15.103 -1.190 7.311 1.00 92.88 87 GLU A CA 1
ATOM 658 C C . GLU A 1 87 ? -14.613 -1.747 5.970 1.00 92.88 87 GLU A C 1
ATOM 660 O O . GLU A 1 87 ? -14.200 -0.954 5.115 1.00 92.88 87 GLU A O 1
ATOM 665 N N . PRO A 1 88 ? -14.628 -3.077 5.765 1.00 91.81 88 PRO A N 1
ATOM 666 C CA . PRO A 1 88 ? -14.277 -3.660 4.480 1.00 91.81 88 PRO A CA 1
ATOM 667 C C . PRO A 1 88 ? -15.137 -3.089 3.358 1.00 91.81 88 PRO A C 1
ATOM 669 O O . PRO A 1 88 ? -16.351 -2.936 3.508 1.00 91.81 88 PRO A O 1
ATOM 672 N N . TYR A 1 89 ? -14.503 -2.813 2.225 1.00 90.12 89 TYR A N 1
ATOM 673 C CA . TYR A 1 89 ? -15.179 -2.371 1.019 1.00 90.12 89 TYR A CA 1
ATOM 674 C C . TYR A 1 89 ? -14.937 -3.357 -0.122 1.00 90.12 89 TYR A C 1
ATOM 676 O O . TYR A 1 89 ? -13.798 -3.724 -0.415 1.00 90.12 89 TYR A O 1
ATOM 684 N N . ASP A 1 90 ? -16.021 -3.758 -0.785 1.00 89.44 90 ASP A N 1
ATOM 685 C CA . ASP A 1 90 ? -15.955 -4.596 -1.976 1.00 89.44 90 ASP A CA 1
ATOM 686 C C . ASP A 1 90 ? -15.617 -3.750 -3.210 1.00 89.44 90 ASP A C 1
ATOM 688 O O . ASP A 1 90 ? -16.412 -2.927 -3.667 1.00 89.44 90 ASP A O 1
ATOM 692 N N . MET A 1 91 ? -14.422 -3.963 -3.758 1.00 87.31 91 MET A N 1
ATOM 693 C CA . MET A 1 91 ? -13.944 -3.272 -4.958 1.00 87.31 91 MET A CA 1
ATOM 694 C C . MET A 1 91 ? -14.546 -3.825 -6.261 1.00 87.31 91 MET A C 1
ATOM 696 O O . MET A 1 91 ? -14.364 -3.220 -7.320 1.00 87.31 91 MET A O 1
ATOM 700 N N . GLY A 1 92 ? -15.275 -4.941 -6.193 1.00 88.56 92 GLY A N 1
ATOM 701 C CA . GLY A 1 92 ? -15.922 -5.579 -7.330 1.00 88.56 92 GLY A CA 1
ATOM 702 C C . GLY A 1 92 ? -14.969 -6.374 -8.236 1.00 88.56 92 GLY A C 1
ATOM 703 O O . GLY A 1 92 ? -13.744 -6.303 -8.112 1.00 88.56 92 GLY A O 1
ATOM 704 N N . PRO A 1 93 ? -15.529 -7.114 -9.212 1.00 89.38 93 PRO A N 1
ATOM 705 C CA . PRO A 1 93 ? -14.786 -8.088 -10.020 1.00 89.38 93 PRO A CA 1
ATOM 706 C C . PRO A 1 93 ? -13.817 -7.451 -11.022 1.00 89.38 93 PRO A C 1
ATOM 708 O O . PRO A 1 93 ? -12.984 -8.139 -11.604 1.00 89.38 93 PRO A O 1
ATOM 711 N N . ALA A 1 94 ? -13.916 -6.138 -11.249 1.00 87.69 94 ALA A N 1
ATOM 712 C CA . ALA A 1 94 ? -13.001 -5.436 -12.138 1.00 87.69 94 ALA A CA 1
ATOM 713 C C . ALA A 1 94 ? -11.549 -5.585 -11.655 1.00 87.69 94 ALA A C 1
ATOM 715 O O . ALA A 1 94 ? -10.659 -5.779 -12.475 1.00 87.69 94 ALA A O 1
ATOM 716 N N . ILE A 1 95 ? -11.298 -5.572 -10.343 1.00 87.81 95 ILE A N 1
ATOM 717 C CA . ILE A 1 95 ? -9.938 -5.685 -9.798 1.00 87.81 95 ILE A CA 1
ATOM 718 C C . ILE A 1 95 ? -9.211 -6.929 -10.314 1.00 87.81 95 ILE A C 1
ATOM 720 O O . ILE A 1 95 ? -8.053 -6.833 -10.712 1.00 87.81 95 ILE A O 1
ATOM 724 N N . ASP A 1 96 ? -9.895 -8.066 -10.400 1.00 87.06 96 ASP A N 1
ATOM 725 C CA . ASP A 1 96 ? -9.292 -9.305 -10.892 1.00 87.06 96 ASP A CA 1
ATOM 726 C C . ASP A 1 96 ? -8.844 -9.187 -12.354 1.00 87.06 96 ASP A C 1
ATOM 728 O O . ASP A 1 96 ? -7.815 -9.741 -12.738 1.00 87.06 96 ASP A O 1
ATOM 732 N N . GLN A 1 97 ? -9.583 -8.423 -13.163 1.00 85.25 97 GLN A N 1
ATOM 733 C CA . GLN A 1 97 ? -9.238 -8.163 -14.557 1.00 85.25 97 GLN A CA 1
ATOM 734 C C . GLN A 1 97 ? -8.073 -7.175 -14.687 1.00 85.25 97 GLN A C 1
ATOM 736 O O . GLN A 1 97 ? -7.143 -7.434 -15.444 1.00 85.25 97 GLN A O 1
ATOM 741 N N . TRP A 1 98 ? -8.118 -6.049 -13.970 1.00 84.25 98 TRP A N 1
ATOM 742 C CA . TRP A 1 98 ? -7.111 -4.985 -14.087 1.00 84.25 98 TRP A CA 1
ATOM 743 C C . TRP A 1 98 ? -5.765 -5.359 -13.445 1.00 84.25 98 TRP A C 1
ATOM 745 O O . TRP A 1 98 ? -4.739 -4.813 -13.837 1.00 84.25 98 TRP A O 1
ATOM 755 N N . PHE A 1 99 ? -5.761 -6.285 -12.480 1.00 83.62 99 PHE A N 1
ATOM 756 C CA . PHE A 1 99 ? -4.569 -6.688 -11.722 1.00 83.62 99 PHE A CA 1
ATOM 757 C C . PHE A 1 99 ? -4.186 -8.168 -11.915 1.00 83.62 99 PHE A C 1
ATOM 759 O O . PHE A 1 99 ? -3.457 -8.723 -11.090 1.00 83.62 99 PHE A O 1
ATOM 766 N N . GLU A 1 100 ? -4.677 -8.814 -12.981 1.00 88.31 100 GLU A N 1
ATOM 767 C CA . GLU A 1 100 ? -4.404 -10.223 -13.321 1.00 88.31 100 GLU A CA 1
ATOM 768 C C . GLU A 1 100 ? -4.561 -11.202 -12.139 1.00 88.31 100 GLU A C 1
ATOM 770 O O . GLU A 1 100 ? 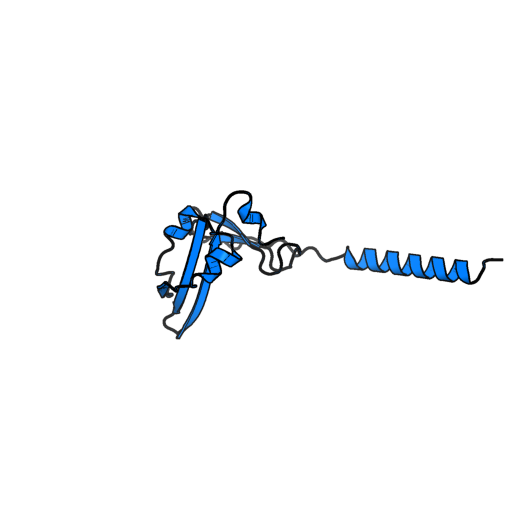-3.677 -12.013 -11.850 1.00 88.31 100 GLU A O 1
ATOM 775 N N . ASN A 1 101 ? -5.708 -11.155 -11.454 1.00 88.62 101 ASN A N 1
ATOM 776 C CA . ASN A 1 101 ? -5.990 -11.940 -10.245 1.00 88.62 101 ASN A CA 1
ATOM 777 C C . ASN A 1 101 ? -4.871 -11.781 -9.188 1.00 88.62 101 ASN A C 1
ATOM 779 O O . ASN A 1 101 ? -4.031 -12.681 -8.996 1.00 88.62 101 ASN A O 1
ATOM 783 N N . PRO A 1 102 ? -4.814 -10.626 -8.503 1.00 90.88 102 PRO A N 1
ATOM 784 C CA . PRO A 1 102 ? -3.757 -10.352 -7.539 1.00 90.88 102 PRO A CA 1
ATOM 785 C C . PRO A 1 102 ? -3.792 -11.356 -6.374 1.00 90.88 102 PRO A C 1
ATOM 787 O O . PRO A 1 102 ? -4.832 -11.906 -6.028 1.00 90.88 102 PRO A O 1
ATOM 790 N N . ASP A 1 103 ? -2.638 -11.614 -5.751 1.00 91.62 103 ASP A N 1
ATOM 791 C CA . ASP A 1 103 ? -2.564 -12.472 -4.550 1.00 91.62 103 ASP A CA 1
ATOM 792 C C . ASP A 1 103 ? -3.228 -11.832 -3.324 1.00 91.62 103 ASP A C 1
ATOM 794 O O . ASP A 1 103 ? -3.557 -12.516 -2.352 1.00 91.62 103 ASP A O 1
ATOM 798 N N . LEU A 1 104 ? -3.365 -10.508 -3.353 1.00 91.38 104 LEU A N 1
ATOM 799 C CA . LEU A 1 104 ? -4.042 -9.704 -2.354 1.00 91.38 104 LEU A CA 1
ATOM 800 C C . LEU A 1 104 ? -4.796 -8.581 -3.057 1.00 91.38 104 LEU A C 1
ATOM 802 O O . LEU A 1 104 ? -4.192 -7.790 -3.776 1.00 91.38 104 LEU A O 1
ATOM 806 N N . ALA A 1 105 ? -6.088 -8.479 -2.780 1.00 92.00 105 ALA A N 1
ATOM 807 C CA . ALA A 1 105 ? -6.896 -7.304 -3.053 1.00 92.00 105 ALA A CA 1
ATOM 808 C C . ALA A 1 105 ? -7.691 -7.006 -1.783 1.00 92.00 105 ALA A C 1
ATOM 810 O O . ALA A 1 105 ? -8.566 -7.774 -1.393 1.00 92.00 105 ALA A O 1
ATOM 811 N N . LEU A 1 106 ? -7.341 -5.918 -1.106 1.00 91.06 106 LEU A N 1
ATOM 812 C CA . LEU A 1 106 ? -7.999 -5.490 0.122 1.00 91.06 106 LEU A CA 1
ATOM 813 C C . LEU A 1 106 ? -8.373 -4.022 0.001 1.00 91.06 106 LEU A C 1
ATOM 815 O O . LEU A 1 106 ? -7.573 -3.207 -0.459 1.00 91.06 106 LEU A O 1
ATOM 819 N N . SER A 1 107 ? -9.575 -3.679 0.451 1.00 92.44 107 SER A N 1
ATOM 820 C CA . SER A 1 107 ? -9.956 -2.290 0.633 1.00 92.44 107 SER A CA 1
ATOM 821 C C . S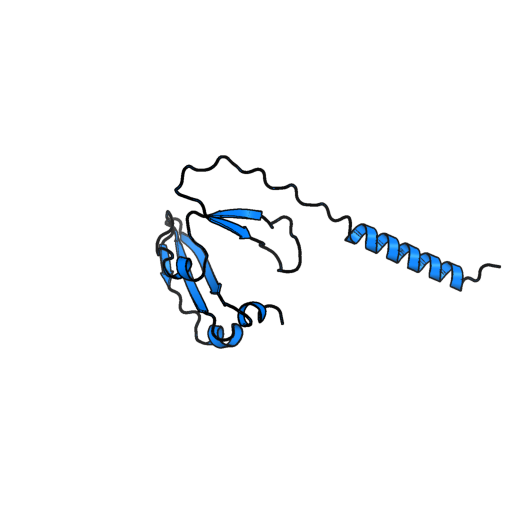ER A 1 107 ? -10.764 -2.097 1.899 1.00 92.44 107 SER A C 1
ATOM 823 O O . SER A 1 107 ? -11.614 -2.917 2.237 1.00 92.44 107 SER A O 1
ATOM 825 N N . ASN A 1 108 ? -10.464 -1.004 2.592 1.00 92.62 108 ASN A N 1
ATOM 826 C CA . ASN A 1 108 ? -11.135 -0.592 3.809 1.00 92.62 108 ASN A CA 1
ATOM 827 C C . ASN A 1 108 ? -11.473 0.896 3.719 1.00 92.62 108 ASN A C 1
ATOM 829 O O . ASN A 1 108 ? -10.640 1.721 3.330 1.00 92.62 108 ASN A O 1
ATOM 833 N N . PHE A 1 109 ? -12.676 1.234 4.163 1.00 94.38 109 PHE A N 1
ATOM 834 C CA . PHE A 1 109 ? -13.102 2.601 4.402 1.00 94.38 109 PHE A CA 1
ATOM 835 C C . PHE A 1 109 ? -12.910 2.943 5.877 1.00 94.38 109 PHE A C 1
ATOM 837 O O . PHE A 1 109 ? -13.601 2.395 6.733 1.00 94.38 109 PHE A O 1
ATOM 844 N N . TYR A 1 110 ? -11.988 3.849 6.188 1.00 94.75 110 TYR A N 1
ATOM 845 C CA . TYR A 1 110 ? -11.718 4.275 7.556 1.00 94.75 110 TYR A CA 1
ATOM 846 C C . TYR A 1 110 ? -12.442 5.581 7.892 1.00 94.75 110 TYR A C 1
ATOM 848 O O . TYR A 1 110 ? -12.405 6.544 7.124 1.00 94.75 110 TYR A O 1
ATOM 856 N N . ARG A 1 111 ? -13.058 5.628 9.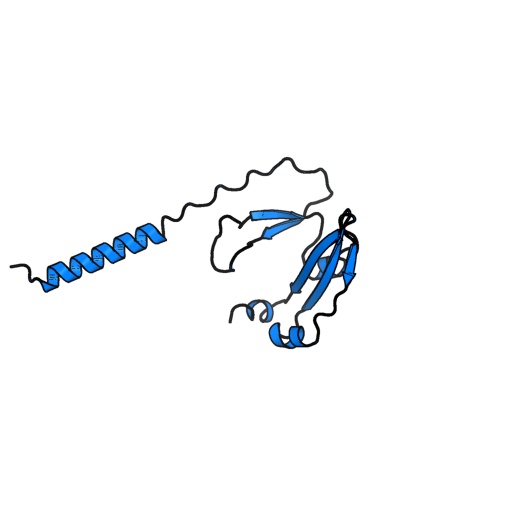077 1.00 96.69 111 ARG A N 1
ATOM 857 C CA . ARG A 1 111 ? -13.649 6.834 9.680 1.00 96.69 111 ARG A CA 1
ATOM 858 C C . ARG A 1 111 ? -13.063 7.086 11.062 1.00 96.69 111 ARG A C 1
ATOM 860 O O . ARG A 1 111 ? -12.911 6.137 11.832 1.00 96.69 111 ARG A O 1
ATOM 867 N N . ASP A 1 112 ? -12.768 8.340 11.383 1.00 96.56 112 ASP A N 1
ATOM 868 C CA . ASP A 1 112 ? -12.427 8.753 12.749 1.00 96.56 112 ASP A CA 1
ATOM 869 C C . ASP A 1 112 ? -13.631 9.376 13.483 1.00 96.56 112 ASP A C 1
ATOM 871 O O . ASP A 1 112 ? -14.727 9.531 12.939 1.00 96.56 112 ASP A O 1
ATOM 875 N N . ASP A 1 113 ? -13.434 9.716 14.755 1.00 94.12 113 ASP A N 1
ATOM 876 C CA . ASP A 1 113 ? -14.433 10.339 15.631 1.00 94.12 113 ASP A CA 1
ATOM 877 C C . ASP A 1 113 ? -14.760 11.797 15.267 1.00 94.12 113 ASP A C 1
ATOM 879 O O . ASP A 1 113 ? -15.770 12.339 15.716 1.00 94.12 113 ASP A O 1
ATOM 883 N N . ARG A 1 114 ? -13.929 12.424 14.431 1.00 95.06 114 ARG A N 1
ATOM 884 C CA . ARG A 1 114 ? -14.105 13.788 13.917 1.00 95.06 114 ARG A CA 1
ATOM 885 C C . ARG A 1 114 ? -14.849 13.810 12.583 1.00 95.06 114 ARG A C 1
ATOM 887 O O . ARG A 1 114 ? -15.138 14.888 12.069 1.00 95.06 114 ARG A O 1
ATOM 894 N N . GLY A 1 115 ? -15.180 12.641 12.036 1.00 93.06 115 GLY A N 1
ATOM 895 C CA . GLY A 1 115 ? -15.860 12.492 10.755 1.00 93.06 115 GLY A CA 1
ATOM 896 C C . GLY A 1 115 ? -14.929 12.558 9.544 1.00 93.06 115 GLY A C 1
ATOM 897 O O . GLY A 1 115 ? -15.427 12.601 8.418 1.00 93.06 115 GLY A O 1
ATOM 898 N N . HIS A 1 116 ? -13.605 12.543 9.736 1.00 96.62 116 HIS A N 1
ATOM 899 C CA . HIS A 1 116 ? -12.671 12.389 8.626 1.00 96.62 116 HIS A CA 1
ATOM 900 C C . HIS A 1 116 ? -12.791 10.994 8.019 1.00 96.62 116 HIS A C 1
ATOM 902 O O . HIS A 1 116 ? -13.181 10.025 8.675 1.00 96.62 116 HIS A O 1
ATOM 908 N N . GLN A 1 117 ? -12.448 10.910 6.738 1.00 95.19 117 GLN A N 1
ATOM 909 C CA . GLN A 1 117 ? -12.605 9.707 5.939 1.00 95.19 117 GLN A CA 1
ATOM 910 C C . GLN A 1 117 ? -11.309 9.423 5.195 1.00 95.19 117 GLN A C 1
ATOM 912 O O . GLN A 1 117 ? -10.708 10.331 4.621 1.00 95.19 117 GLN A O 1
ATOM 917 N N . ALA A 1 118 ? -10.893 8.163 5.209 1.00 91.81 118 ALA A N 1
ATOM 918 C CA . ALA A 1 118 ? -9.740 7.692 4.467 1.00 91.81 118 ALA A CA 1
ATOM 919 C C . ALA A 1 118 ? -10.090 6.395 3.746 1.00 91.81 118 ALA A C 1
ATOM 921 O O . ALA A 1 118 ? -10.705 5.491 4.312 1.00 91.81 118 ALA A O 1
ATOM 922 N N . TRP A 1 119 ? -9.676 6.315 2.490 1.00 92.69 119 TRP A N 1
ATOM 923 C CA . TRP A 1 119 ? -9.791 5.108 1.695 1.00 92.69 119 TRP A CA 1
ATOM 924 C C . TRP A 1 119 ? -8.447 4.400 1.652 1.00 92.69 119 TRP A C 1
ATOM 926 O O . TRP A 1 119 ? -7.450 4.998 1.249 1.00 92.69 119 TRP A O 1
ATOM 936 N N . LEU A 1 120 ? -8.425 3.126 2.030 1.00 90.19 120 LEU A N 1
ATOM 937 C CA . LEU A 1 120 ? -7.277 2.259 1.822 1.00 90.19 120 LEU A CA 1
ATOM 938 C C . LEU A 1 120 ? -7.623 1.238 0.742 1.00 90.19 120 LEU A C 1
ATOM 940 O O . LEU A 1 120 ? -8.607 0.513 0.875 1.00 90.19 120 LEU A O 1
ATOM 944 N N . SER A 1 121 ? -6.786 1.148 -0.286 1.00 90.19 121 SER A N 1
ATOM 945 C CA . SER A 1 121 ? -6.768 0.034 -1.235 1.00 90.19 121 SER A CA 1
ATOM 946 C C . SER A 1 121 ? -5.354 -0.507 -1.313 1.00 90.19 121 SER A C 1
ATOM 948 O O . SER A 1 121 ? -4.409 0.263 -1.480 1.00 90.19 121 SER A O 1
ATOM 950 N N . VAL A 1 122 ? -5.214 -1.824 -1.204 1.00 90.25 122 VAL A N 1
ATOM 951 C CA . VAL A 1 122 ? -3.935 -2.508 -1.365 1.00 90.25 122 VAL A CA 1
ATOM 952 C C . VAL A 1 122 ? -4.092 -3.662 -2.339 1.00 90.25 122 VAL A C 1
ATOM 954 O O . VAL A 1 122 ? -4.975 -4.508 -2.182 1.00 90.25 122 VAL A O 1
ATOM 957 N N . PHE A 1 123 ? -3.195 -3.693 -3.319 1.00 89.25 123 PHE A N 1
ATOM 958 C CA . PHE A 1 123 ? -3.098 -4.742 -4.322 1.00 89.25 123 PHE A CA 1
ATOM 959 C C . PHE A 1 123 ? -1.694 -5.330 -4.263 1.00 89.25 123 PHE A C 1
ATOM 961 O O . PHE A 1 123 ? -0.707 -4.596 -4.285 1.00 89.25 123 PHE A O 1
ATOM 968 N N . GLY A 1 124 ? -1.599 -6.649 -4.149 1.00 89.19 124 GLY A N 1
ATOM 969 C CA . GLY A 1 124 ? -0.334 -7.354 -4.002 1.00 89.19 124 GLY A CA 1
ATOM 970 C C . GLY A 1 124 ? -0.272 -8.555 -4.926 1.00 89.19 124 GLY A C 1
ATOM 971 O O . GLY A 1 124 ? -1.215 -9.335 -5.008 1.00 89.19 124 GLY A O 1
ATOM 972 N N . SER A 1 125 ? 0.862 -8.718 -5.595 1.00 90.25 125 SER A N 1
ATOM 973 C CA . SER A 1 125 ? 1.101 -9.770 -6.577 1.00 90.25 125 SER A CA 1
ATOM 974 C C . SER A 1 125 ? 2.531 -10.285 -6.446 1.00 90.25 125 SER A C 1
ATOM 976 O O . SER A 1 125 ? 3.454 -9.506 -6.219 1.00 90.25 125 SER A O 1
ATOM 978 N N . ARG A 1 126 ? 2.730 -11.596 -6.584 1.00 88.25 126 ARG A N 1
ATOM 979 C CA . ARG A 1 126 ? 4.041 -12.255 -6.604 1.00 88.25 126 ARG A CA 1
ATOM 980 C C . ARG A 1 126 ? 4.440 -12.653 -8.018 1.00 88.25 126 ARG A C 1
ATOM 982 O O . ARG A 1 126 ? 3.610 -13.051 -8.832 1.00 88.25 126 ARG A O 1
ATOM 989 N N . GLY A 1 127 ? 5.745 -12.654 -8.274 1.00 85.88 127 GLY A N 1
ATOM 990 C CA . GLY A 1 127 ? 6.298 -13.120 -9.543 1.00 85.88 127 GLY A CA 1
ATOM 991 C C . GLY A 1 127 ? 5.910 -12.209 -10.705 1.00 85.88 127 GLY A C 1
ATOM 992 O O . GLY A 1 127 ? 5.788 -11.006 -10.541 1.00 85.88 127 GLY A O 1
ATOM 993 N N . ARG A 1 128 ? 5.713 -12.771 -11.900 1.00 80.25 128 ARG A N 1
ATOM 994 C CA . ARG A 1 128 ? 5.554 -11.977 -13.133 1.00 80.25 128 ARG A CA 1
ATOM 995 C C . ARG A 1 128 ? 4.367 -11.006 -13.104 1.00 80.25 128 ARG A C 1
ATOM 997 O O . ARG A 1 128 ? 4.494 -9.904 -13.621 1.00 80.25 128 ARG A O 1
ATOM 1004 N N . LYS A 1 129 ? 3.271 -11.364 -12.430 1.00 81.50 129 LYS A N 1
ATOM 1005 C CA . LYS A 1 129 ? 2.094 -10.492 -12.301 1.00 81.50 129 LYS A CA 1
ATOM 1006 C C . LYS A 1 129 ? 2.332 -9.231 -11.466 1.00 81.50 129 LYS A C 1
ATOM 1008 O O . LYS A 1 129 ? 1.548 -8.296 -11.551 1.00 81.50 129 LYS A O 1
ATOM 1013 N N . SER A 1 130 ? 3.417 -9.158 -10.682 1.00 75.06 130 SER A N 1
ATOM 1014 C CA . SER A 1 130 ? 3.774 -7.916 -9.981 1.00 75.06 130 SER A CA 1
ATOM 1015 C C . SER A 1 130 ? 4.217 -6.813 -10.937 1.00 75.06 130 SER A C 1
ATOM 1017 O O . SER A 1 130 ? 4.259 -5.661 -10.524 1.00 75.06 130 SER A O 1
ATOM 1019 N N . TYR A 1 131 ? 4.561 -7.163 -12.182 1.00 68.50 131 TYR A N 1
ATOM 1020 C CA . TYR A 1 131 ? 5.055 -6.219 -13.178 1.00 68.50 131 TYR A CA 1
ATOM 1021 C C . TYR A 1 131 ? 3.993 -5.748 -14.175 1.00 68.50 131 TYR A C 1
ATOM 1023 O O . TYR A 1 131 ? 4.246 -4.815 -14.924 1.00 68.50 131 TYR A O 1
ATOM 1031 N N . VAL A 1 132 ? 2.805 -6.358 -14.169 1.00 63.75 132 VAL A N 1
ATOM 1032 C CA . VAL A 1 132 ? 1.724 -6.062 -15.129 1.00 63.75 132 VAL A CA 1
ATOM 1033 C C . VAL A 1 132 ? 1.197 -4.639 -14.971 1.00 63.75 132 VAL A C 1
ATOM 1035 O O . VAL A 1 132 ? 0.745 -4.032 -15.930 1.00 63.75 132 VAL A O 1
ATOM 1038 N N . LEU A 1 133 ? 1.337 -4.053 -13.780 1.00 57.41 133 LEU A N 1
ATOM 1039 C CA . LEU A 1 133 ? 1.019 -2.641 -13.554 1.00 57.41 133 LEU A CA 1
ATOM 1040 C C . LEU A 1 133 ? 1.940 -1.670 -14.310 1.00 57.41 133 LEU A C 1
ATOM 1042 O O . LEU A 1 133 ? 1.724 -0.460 -14.237 1.00 57.41 133 LEU A O 1
ATOM 1046 N N . PHE A 1 134 ? 2.965 -2.180 -14.993 1.00 56.06 134 PHE A N 1
ATOM 1047 C CA . PHE A 1 134 ? 4.006 -1.400 -15.650 1.00 56.06 134 PHE A CA 1
ATOM 1048 C C . PHE A 1 134 ? 4.101 -1.650 -17.167 1.00 56.06 134 PHE A C 1
ATOM 1050 O O . PHE A 1 134 ? 5.006 -1.092 -17.789 1.00 56.06 134 PHE A O 1
ATOM 1057 N N . GLU A 1 135 ? 3.211 -2.464 -17.755 1.00 46.00 135 GLU A N 1
ATOM 1058 C CA . GLU A 1 135 ? 3.158 -2.758 -19.204 1.00 46.00 135 GLU A CA 1
ATOM 1059 C C . GLU A 1 135 ? 1.913 -2.179 -19.894 1.00 46.00 135 GLU A C 1
ATOM 1061 O O . GLU A 1 135 ? 0.824 -2.161 -19.276 1.00 46.00 135 GLU A O 1
#

Radius of gyration: 23.33 Å; chains: 1; bounding box: 50×44×66 Å

Secondary structure (DSSP, 8-state):
---HHHHHHHHHHHHHHHHHHHHH-PPPPPPPPPP-----SSPEEEEE-SS-TTS--TT-EEEEESS--SHHHHTT--SEETTEEEEE----THHHHHTTS-SEEEEEEEE-TT--EEEEEEEE--GGGGGGGG-

Foldseek 3Di:
DQDPVNVVVVVVVVVVVVVVCVVVVPDDQPADDDDDDDPADDWDKDFDDPDDPVDDDSRTHIDTHSFDPPLVRVVVPDCDDPQKGWDWDDPDPVCCVQQVHFSDWTWIWIAGPVGDIDIDTDTHHDDPSVCSVPD

pLDDT: mean 80.44, std 12.71, range [46.0, 96.69]